Protein AF-A0A660SBX6-F1 (afdb_monomer_lite)

Organism: NCBI:txid2250710

Foldseek 3Di:
DDDDDDDDDDDDDPVPPDCVVVVVSVVPDDPVVVVVVVLVVQLVVCVVVVHDSPDDPVNVVVVVVVVVVD

Radius of gyration: 16.75 Å; chains: 1; bounding box: 29×37×50 Å

Secondary structure (DSSP, 8-state):
-------------GGG--THHHHHHHHHS-HHHHHHHHHHHHHHHHHHTT--TT--HHHHHHHHHHHH--

Sequence (70 aa):
MSKKILIMSRLTSLKNCDKMFDIEFWSKSGVEKKFIAAWKMTKEVDLIRGKNGTQSRLQRSFSLIRKRES

pLDDT: mean 78.67, std 13.86, range [47.41, 93.94]

Structure (mmCIF, N/CA/C/O backbone):
data_AF-A0A660SBX6-F1
#
_entry.id   AF-A0A660SBX6-F1
#
loop_
_atom_site.group_PDB
_atom_site.id
_atom_site.type_symbol
_atom_site.label_atom_id
_atom_site.label_alt_id
_atom_site.label_comp_id
_atom_site.label_asym_id
_atom_site.label_entity_id
_atom_site.label_seq_id
_atom_site.pdbx_PDB_ins_code
_atom_site.Cartn_x
_atom_site.Cartn_y
_atom_site.Cartn_z
_atom_site.occupancy
_atom_site.B_iso_or_equiv
_atom_site.auth_seq_id
_atom_site.auth_comp_id
_atom_site.auth_asym_id
_atom_site.auth_atom_id
_atom_site.pdbx_PDB_model_num
ATOM 1 N N . MET A 1 1 ? -4.059 25.368 -5.758 1.00 47.41 1 MET A N 1
ATOM 2 C CA . MET A 1 1 ? -4.897 24.670 -4.754 1.00 47.41 1 MET A CA 1
ATOM 3 C C . MET A 1 1 ? -4.001 23.803 -3.882 1.00 47.41 1 MET A C 1
ATOM 5 O O . MET A 1 1 ? -3.211 23.046 -4.429 1.00 47.41 1 MET A O 1
ATOM 9 N N . SER A 1 2 ? -4.068 23.942 -2.557 1.00 52.00 2 SER A N 1
ATOM 10 C CA . SER A 1 2 ? -3.216 23.176 -1.636 1.00 52.00 2 SER A CA 1
ATOM 11 C C . SER A 1 2 ? -3.611 21.690 -1.637 1.00 52.00 2 SER A C 1
ATOM 13 O O . SER A 1 2 ? -4.794 21.362 -1.517 1.00 52.00 2 SER A O 1
ATOM 15 N N . LYS A 1 3 ? -2.644 20.779 -1.824 1.00 61.69 3 LYS A N 1
ATOM 16 C CA . LYS A 1 3 ? -2.879 19.327 -1.912 1.00 61.69 3 LYS A CA 1
ATOM 17 C C . LYS A 1 3 ? -3.275 18.801 -0.528 1.00 61.69 3 LYS A C 1
ATOM 19 O O . LYS A 1 3 ? -2.419 18.564 0.317 1.00 61.69 3 LYS A O 1
ATOM 24 N N . LYS A 1 4 ? -4.577 18.625 -0.276 1.00 74.00 4 LYS A N 1
ATOM 25 C CA . LYS A 1 4 ? -5.085 18.164 1.027 1.00 74.00 4 LYS A CA 1
ATOM 26 C C . LYS A 1 4 ? -4.630 16.721 1.293 1.00 74.00 4 LYS A C 1
ATOM 28 O O . LYS A 1 4 ? -4.977 15.788 0.556 1.00 74.00 4 LYS A O 1
ATOM 33 N N . ILE A 1 5 ? -3.817 16.531 2.328 1.00 80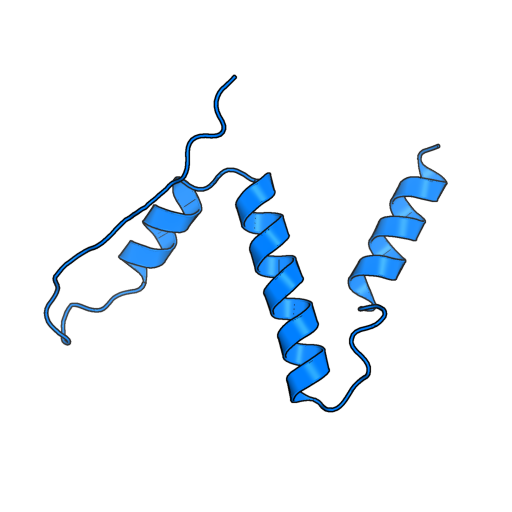.19 5 ILE A N 1
ATOM 34 C CA . ILE A 1 5 ? -3.387 15.209 2.801 1.00 80.19 5 ILE A CA 1
ATOM 35 C C . ILE A 1 5 ? -4.539 14.615 3.622 1.00 80.19 5 ILE A C 1
ATOM 37 O O . ILE A 1 5 ? -5.156 15.317 4.417 1.00 80.19 5 ILE A O 1
ATOM 41 N N . LEU A 1 6 ? -4.876 13.344 3.375 1.00 85.19 6 LEU A N 1
ATOM 42 C CA . LEU A 1 6 ? -5.900 12.628 4.140 1.00 85.19 6 LEU A CA 1
ATOM 43 C C . LEU A 1 6 ? -5.169 11.787 5.182 1.00 85.19 6 LEU A C 1
ATOM 45 O O . LEU A 1 6 ? -4.375 10.929 4.806 1.00 85.19 6 LEU A O 1
ATOM 49 N N . ILE A 1 7 ? -5.429 12.053 6.457 1.00 89.56 7 ILE A N 1
ATOM 50 C CA . ILE A 1 7 ? -4.902 11.290 7.588 1.00 89.56 7 ILE A CA 1
ATOM 51 C C . ILE A 1 7 ? -6.114 10.831 8.393 1.00 89.56 7 ILE A C 1
ATOM 53 O O . ILE A 1 7 ? -6.987 11.642 8.701 1.00 89.56 7 ILE A O 1
ATOM 57 N N . MET A 1 8 ? -6.192 9.535 8.682 1.00 91.75 8 MET A N 1
ATOM 58 C CA . MET A 1 8 ? -7.261 8.934 9.477 1.00 91.75 8 MET A CA 1
ATOM 59 C C . MET A 1 8 ? -6.648 7.987 10.503 1.00 91.75 8 MET A C 1
ATOM 61 O O . MET A 1 8 ? -5.693 7.275 10.198 1.00 91.75 8 MET A O 1
ATOM 65 N N . SER A 1 9 ? -7.211 7.970 11.705 1.00 92.50 9 SER A N 1
ATOM 66 C CA . SER A 1 9 ? -6.877 7.024 12.766 1.00 92.50 9 SER A CA 1
ATOM 67 C C . SER A 1 9 ? -8.155 6.615 13.496 1.00 92.50 9 SER A C 1
ATOM 69 O O . SER A 1 9 ? -9.117 7.382 13.567 1.00 92.50 9 SER A O 1
ATOM 71 N N . ARG A 1 10 ? -8.188 5.382 14.007 1.00 91.06 10 ARG A N 1
ATOM 72 C CA . ARG A 1 10 ? -9.312 4.843 14.778 1.00 91.06 10 ARG A CA 1
ATOM 73 C C . ARG A 1 10 ? -8.776 3.917 15.862 1.00 91.06 10 ARG A C 1
ATOM 75 O O . ARG A 1 10 ? -8.005 3.012 15.560 1.00 91.06 10 ARG A O 1
ATOM 82 N N . LEU A 1 11 ? -9.201 4.126 17.107 1.00 93.12 11 LEU A N 1
ATOM 83 C CA . LEU A 1 11 ? -8.97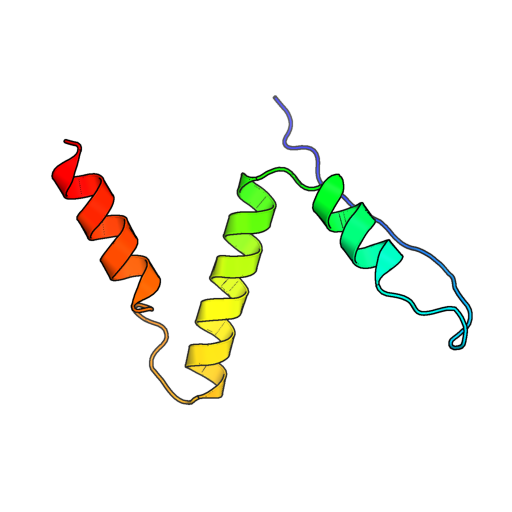1 3.178 18.196 1.00 93.12 11 LEU A CA 1
ATOM 84 C C . LEU A 1 11 ? -10.123 2.166 18.207 1.00 93.12 11 LEU A C 1
ATOM 86 O O . LEU A 1 11 ? -11.288 2.557 18.267 1.00 93.12 11 LEU A O 1
ATOM 90 N N . THR A 1 12 ? -9.811 0.876 18.113 1.00 90.62 12 THR A N 1
ATOM 91 C CA . THR A 1 12 ? -10.808 -0.202 18.127 1.00 90.62 12 THR A CA 1
ATOM 92 C C . THR A 1 12 ? -10.294 -1.397 18.925 1.00 90.62 12 THR A C 1
ATOM 94 O O . THR A 1 12 ? -9.089 -1.542 19.133 1.00 90.62 12 THR A O 1
ATOM 97 N N . SER A 1 13 ? -11.205 -2.251 19.392 1.00 91.31 13 SER A N 1
ATOM 98 C CA . SER A 1 13 ? -10.837 -3.533 19.994 1.00 91.31 13 SER A CA 1
ATOM 99 C C . SER A 1 13 ? -10.491 -4.541 18.895 1.00 91.31 13 SER A C 1
ATOM 101 O O . SER A 1 13 ? -11.000 -4.446 17.779 1.00 91.31 13 SER A O 1
ATOM 103 N N . LEU A 1 14 ? -9.667 -5.549 19.205 1.00 87.06 14 LEU A N 1
ATOM 104 C CA . LEU A 1 14 ? -9.270 -6.561 18.215 1.00 87.06 14 LEU A CA 1
ATOM 105 C C . LEU A 1 14 ? -10.481 -7.294 17.607 1.00 87.06 14 LEU A C 1
ATOM 107 O O . LEU A 1 14 ? -10.496 -7.581 16.416 1.00 87.06 14 LEU A O 1
ATOM 111 N N . LYS A 1 15 ? -11.525 -7.531 18.413 1.00 89.94 15 LYS A N 1
ATOM 112 C CA . LYS A 1 15 ? -12.785 -8.155 17.971 1.00 89.94 15 LYS A CA 1
ATOM 113 C C . LYS A 1 15 ? -13.550 -7.310 16.945 1.00 89.94 15 LYS A C 1
ATOM 115 O O . LYS A 1 15 ? -14.311 -7.861 16.163 1.00 89.94 15 LYS A O 1
ATOM 120 N N . ASN A 1 16 ? -13.321 -5.998 16.944 1.00 84.56 16 ASN A N 1
ATOM 121 C CA . ASN A 1 16 ? -13.971 -5.020 16.074 1.00 84.56 16 ASN A CA 1
ATOM 122 C C . ASN A 1 16 ? -12.993 -4.456 15.025 1.00 84.56 16 ASN A C 1
ATOM 124 O O . ASN A 1 16 ? -13.201 -3.356 14.507 1.00 84.56 16 ASN A O 1
ATOM 128 N N . CYS A 1 17 ? -11.889 -5.160 14.759 1.00 85.69 17 CYS A N 1
ATOM 129 C CA . CYS A 1 17 ? -10.964 -4.825 13.684 1.00 85.69 17 CYS A CA 1
ATOM 130 C C . CYS A 1 17 ? -11.516 -5.402 12.374 1.00 85.69 17 CYS A C 1
ATOM 132 O O . CYS A 1 17 ? -11.239 -6.545 12.011 1.00 85.69 17 CYS A O 1
ATOM 134 N N . ASP A 1 18 ? -12.375 -4.631 11.710 1.00 87.31 18 ASP A N 1
ATOM 135 C CA . ASP A 1 18 ? -12.984 -4.987 10.433 1.00 87.31 18 ASP A CA 1
ATOM 136 C C . ASP A 1 18 ? -12.377 -4.189 9.266 1.00 87.31 18 ASP A C 1
ATOM 138 O O . ASP A 1 18 ? -11.553 -3.290 9.435 1.00 87.31 18 ASP A O 1
ATOM 142 N N . LYS A 1 19 ? -12.808 -4.514 8.043 1.00 89.38 19 LYS A N 1
ATOM 143 C CA . LYS A 1 19 ? -12.372 -3.815 6.823 1.00 89.38 19 LYS A CA 1
ATOM 144 C C . LYS A 1 19 ? -13.056 -2.456 6.628 1.00 89.38 19 LYS A C 1
ATOM 146 O O . LYS A 1 19 ? -12.798 -1.795 5.623 1.00 89.38 19 LYS A O 1
ATOM 151 N N . MET A 1 20 ? -13.953 -2.035 7.528 1.00 91.88 20 MET A N 1
ATOM 152 C CA . MET A 1 20 ? -14.726 -0.803 7.332 1.00 91.88 20 MET A CA 1
ATOM 153 C C . MET A 1 20 ? -13.828 0.428 7.378 1.00 91.88 20 MET A C 1
ATOM 155 O O . MET A 1 20 ? -14.047 1.358 6.606 1.00 91.88 20 MET A O 1
ATOM 159 N N . PHE A 1 21 ? -12.786 0.414 8.216 1.00 92.12 21 PHE A N 1
ATOM 160 C CA . PHE A 1 21 ? -11.812 1.506 8.263 1.00 92.12 21 PHE A CA 1
ATOM 161 C C . PHE A 1 21 ? -11.102 1.692 6.915 1.00 92.12 21 PHE A C 1
ATOM 163 O O . PHE A 1 21 ? -11.046 2.808 6.396 1.00 92.12 21 PHE A O 1
ATOM 170 N N . ASP A 1 22 ? -10.625 0.599 6.311 1.00 90.94 22 ASP A N 1
ATOM 171 C CA . ASP A 1 22 ? -9.976 0.645 4.999 1.00 90.94 22 ASP A CA 1
ATOM 172 C C . ASP A 1 22 ? -10.947 1.119 3.917 1.00 90.94 22 ASP A C 1
ATOM 174 O O . ASP A 1 22 ? -10.607 1.978 3.104 1.00 90.94 22 ASP A O 1
ATOM 178 N N . ILE A 1 23 ? -12.176 0.594 3.912 1.00 92.56 23 ILE A N 1
ATOM 179 C CA . ILE A 1 23 ? -13.209 0.979 2.942 1.00 92.56 23 ILE A CA 1
ATOM 180 C C . ILE A 1 23 ? -13.522 2.473 3.046 1.00 92.56 23 ILE A C 1
ATOM 182 O O . ILE A 1 23 ? -13.593 3.151 2.021 1.00 92.56 23 ILE A O 1
ATOM 186 N N . GLU A 1 24 ? -13.668 3.009 4.257 1.00 93.94 24 GLU A N 1
ATOM 187 C CA . GLU A 1 24 ? -13.928 4.431 4.477 1.00 93.94 24 GLU A CA 1
ATOM 188 C C . GLU A 1 24 ? -12.745 5.296 4.026 1.00 93.94 24 GLU A C 1
ATOM 190 O O . GLU A 1 24 ? -12.927 6.277 3.294 1.00 93.94 24 GLU A O 1
ATOM 195 N N . PHE A 1 25 ? -11.525 4.912 4.411 1.00 93.56 25 PHE A N 1
ATOM 196 C CA . PHE A 1 25 ? -10.303 5.603 4.014 1.00 93.56 25 PHE A CA 1
ATOM 197 C C . PHE A 1 25 ? -10.15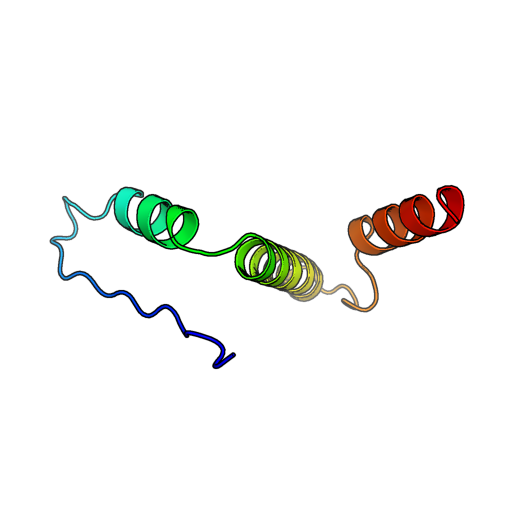6 5.645 2.491 1.00 93.56 25 PHE A C 1
ATOM 199 O O . PHE A 1 25 ? -9.893 6.703 1.906 1.00 93.56 25 PHE A O 1
ATOM 206 N N . TRP A 1 26 ? -10.368 4.511 1.821 1.00 93.12 26 TRP A N 1
ATOM 207 C CA . TRP A 1 26 ? -10.314 4.451 0.371 1.00 93.12 26 TRP A CA 1
ATOM 208 C C . TRP A 1 26 ? -11.474 5.215 -0.250 1.00 93.12 26 TRP A C 1
ATOM 210 O O . TRP A 1 26 ? -11.237 5.974 -1.177 1.00 93.12 26 TRP A O 1
ATOM 220 N N . SER A 1 27 ? -12.700 5.132 0.257 1.00 91.62 27 SER A N 1
ATOM 221 C CA . SER A 1 27 ? -13.827 5.918 -0.262 1.00 91.62 27 SER A CA 1
ATOM 222 C C . SER A 1 27 ? -13.518 7.424 -0.282 1.00 91.62 27 SER A C 1
ATOM 224 O O . SER A 1 27 ? -13.674 8.069 -1.319 1.00 91.62 27 SER A O 1
ATOM 226 N N . LYS A 1 28 ? -12.935 7.952 0.805 1.00 92.38 28 LYS A N 1
ATOM 227 C CA . LYS A 1 28 ? -12.498 9.357 0.927 1.00 92.38 28 LYS A CA 1
ATOM 228 C C . LYS A 1 28 ? -11.226 9.688 0.139 1.00 92.38 28 LYS A C 1
ATOM 230 O O . LYS A 1 28 ? -10.923 10.859 -0.097 1.00 92.38 28 LYS A O 1
ATOM 235 N N . SER A 1 29 ? -10.459 8.680 -0.268 1.00 90.00 29 SER A N 1
ATOM 236 C CA . SER A 1 29 ? -9.267 8.866 -1.088 1.00 90.00 29 SER A CA 1
ATOM 237 C C . SER A 1 29 ? -9.649 9.145 -2.543 1.00 90.00 29 SER A C 1
ATOM 239 O O . SER A 1 29 ? -10.365 8.376 -3.187 1.00 90.00 29 SER A O 1
ATOM 241 N N . GLY A 1 30 ? -9.123 10.241 -3.092 1.00 89.12 30 GLY A N 1
ATOM 242 C CA . GLY A 1 30 ? -9.267 10.554 -4.514 1.00 89.12 30 GLY A CA 1
ATOM 243 C C . GLY A 1 30 ? -8.665 9.467 -5.414 1.00 89.12 30 GLY A C 1
ATOM 244 O O . GLY A 1 30 ? -7.755 8.738 -5.006 1.00 89.12 30 GLY A O 1
ATOM 245 N N . VAL A 1 31 ? -9.154 9.385 -6.655 1.00 88.69 31 VAL A N 1
ATOM 246 C CA . VAL A 1 31 ? -8.756 8.366 -7.648 1.00 88.69 31 VAL A CA 1
ATOM 247 C C . VAL A 1 31 ? -7.238 8.327 -7.862 1.00 88.69 31 VAL A C 1
ATOM 249 O O . VAL A 1 31 ? -6.651 7.249 -7.876 1.00 88.69 31 VAL A O 1
ATOM 252 N N . GLU A 1 32 ? -6.582 9.489 -7.926 1.00 87.56 32 GLU A N 1
ATOM 253 C CA . GLU A 1 32 ? -5.122 9.593 -8.079 1.00 87.56 32 GLU A CA 1
ATOM 254 C C . GLU A 1 32 ? -4.368 8.870 -6.948 1.00 87.56 32 GLU A C 1
ATOM 256 O O . GLU A 1 32 ? -3.455 8.086 -7.200 1.00 87.56 32 GLU A O 1
ATOM 261 N N . LYS A 1 33 ? -4.782 9.073 -5.690 1.00 86.81 33 LYS A N 1
ATOM 262 C CA . LYS A 1 33 ? -4.130 8.456 -4.523 1.00 86.81 33 LYS A CA 1
ATOM 263 C C . LYS A 1 33 ? -4.329 6.941 -4.503 1.00 86.81 33 LYS A C 1
ATOM 265 O O . LYS A 1 33 ? -3.378 6.215 -4.220 1.00 86.81 33 LYS A O 1
ATOM 270 N N . LYS A 1 34 ? -5.535 6.470 -4.846 1.00 90.06 34 LYS A N 1
ATOM 271 C CA . LYS A 1 34 ? -5.839 5.037 -5.009 1.00 90.06 34 LYS A CA 1
ATOM 272 C C . LYS A 1 34 ? -4.920 4.397 -6.042 1.00 90.06 34 LYS A C 1
ATOM 274 O O . LYS A 1 34 ? -4.306 3.370 -5.770 1.00 90.06 34 LYS A O 1
ATOM 279 N N . PHE A 1 35 ? -4.796 5.035 -7.204 1.00 88.25 35 PHE A N 1
ATOM 280 C CA . PHE A 1 35 ? -3.962 4.541 -8.290 1.00 88.25 35 PHE A CA 1
ATOM 281 C C . PHE A 1 35 ? -2.483 4.483 -7.892 1.00 88.25 35 PHE A C 1
ATOM 283 O O . PHE A 1 35 ? -1.846 3.450 -8.075 1.00 88.25 35 PHE A O 1
ATOM 290 N N . ILE A 1 36 ? -1.944 5.548 -7.286 1.00 88.38 36 ILE A N 1
ATOM 291 C CA . ILE A 1 36 ? -0.552 5.587 -6.810 1.00 88.38 36 ILE A CA 1
ATOM 292 C C . ILE A 1 36 ? -0.281 4.467 -5.797 1.00 88.38 36 ILE A C 1
ATOM 294 O O . ILE A 1 36 ? 0.758 3.810 -5.875 1.00 88.38 36 ILE A O 1
ATOM 298 N N . ALA A 1 37 ? -1.203 4.229 -4.863 1.00 89.19 37 ALA A N 1
ATOM 299 C CA . ALA A 1 37 ? -1.049 3.179 -3.864 1.00 89.19 37 ALA A CA 1
ATOM 300 C C . ALA A 1 37 ? -1.071 1.776 -4.487 1.00 89.19 37 ALA A C 1
ATOM 302 O O . ALA A 1 37 ? -0.145 0.999 -4.260 1.00 89.19 37 ALA A O 1
ATOM 303 N N . ALA A 1 38 ? -2.059 1.479 -5.339 1.00 88.50 38 ALA A N 1
ATOM 304 C CA . ALA A 1 38 ? -2.131 0.208 -6.064 1.00 88.50 38 ALA A CA 1
ATOM 305 C C . ALA A 1 38 ? -0.881 -0.025 -6.933 1.00 88.50 38 ALA A C 1
ATOM 307 O O . ALA A 1 38 ? -0.343 -1.134 -7.019 1.00 88.50 38 ALA A O 1
ATOM 308 N N . TRP A 1 39 ? -0.375 1.048 -7.539 1.00 85.94 39 TRP A N 1
ATOM 309 C CA . TRP A 1 39 ? 0.844 1.026 -8.327 1.00 85.94 39 TRP A CA 1
ATOM 310 C C . TRP A 1 39 ? 2.080 0.683 -7.485 1.00 85.94 39 TRP A C 1
ATOM 312 O O . TRP A 1 39 ? 2.875 -0.180 -7.865 1.00 85.94 39 TRP A O 1
ATOM 322 N N . LYS A 1 40 ? 2.226 1.321 -6.319 1.00 87.19 40 LYS A N 1
ATOM 323 C CA . LYS A 1 40 ? 3.309 1.033 -5.373 1.00 87.19 40 LYS A CA 1
ATOM 324 C C . LYS A 1 40 ? 3.255 -0.420 -4.894 1.00 87.19 40 LYS A C 1
ATOM 326 O O . LYS A 1 40 ? 4.266 -1.108 -4.990 1.00 87.19 40 LYS A O 1
ATOM 331 N N . MET A 1 41 ? 2.074 -0.906 -4.508 1.00 86.56 41 MET A N 1
ATOM 332 C CA . MET A 1 41 ? 1.861 -2.298 -4.092 1.00 86.56 41 MET A CA 1
ATOM 333 C C . MET A 1 41 ? 2.274 -3.299 -5.178 1.00 86.56 41 MET A C 1
ATOM 335 O O . MET A 1 41 ? 2.918 -4.303 -4.895 1.00 86.56 41 MET A O 1
ATOM 339 N N . THR A 1 42 ? 1.967 -3.009 -6.445 1.00 84.94 42 THR A N 1
ATOM 340 C CA . THR A 1 42 ? 2.359 -3.877 -7.568 1.00 84.94 42 THR A CA 1
ATOM 341 C C . THR A 1 42 ? 3.882 -3.980 -7.697 1.00 84.94 42 THR A C 1
ATOM 343 O O . THR A 1 42 ? 4.413 -5.074 -7.878 1.00 84.94 42 THR A O 1
ATOM 346 N N . LYS A 1 43 ? 4.598 -2.855 -7.568 1.00 84.12 43 LYS A N 1
ATOM 347 C CA . LYS A 1 43 ? 6.069 -2.841 -7.585 1.00 84.12 43 LYS A CA 1
ATOM 348 C C . LYS A 1 43 ? 6.671 -3.578 -6.392 1.00 84.12 43 LYS A C 1
ATOM 350 O O . LYS A 1 43 ? 7.648 -4.299 -6.561 1.00 84.12 43 LYS A O 1
ATOM 355 N N . GLU A 1 44 ? 6.098 -3.402 -5.205 1.00 83.19 44 GLU A N 1
ATOM 356 C CA . GLU A 1 44 ? 6.539 -4.092 -3.988 1.00 83.19 44 GLU A CA 1
ATOM 357 C C . GLU A 1 44 ? 6.405 -5.611 -4.130 1.00 83.19 44 GLU A C 1
ATOM 359 O O . GLU A 1 44 ? 7.334 -6.336 -3.790 1.00 83.19 44 GLU A O 1
ATOM 364 N N . VAL A 1 45 ? 5.312 -6.105 -4.720 1.00 84.38 45 VAL A N 1
ATOM 365 C CA . VAL A 1 45 ? 5.141 -7.540 -5.004 1.00 84.38 45 VAL A CA 1
ATOM 366 C C . VAL A 1 45 ? 6.214 -8.067 -5.959 1.00 84.38 45 VAL A C 1
ATOM 368 O O . VAL A 1 45 ? 6.732 -9.163 -5.744 1.00 84.38 45 VAL A O 1
ATOM 371 N N . ASP A 1 46 ? 6.565 -7.314 -7.004 1.00 81.62 46 ASP A N 1
ATOM 372 C CA . ASP A 1 46 ? 7.642 -7.706 -7.920 1.00 81.62 46 ASP A CA 1
ATOM 373 C C . ASP A 1 46 ? 9.002 -7.766 -7.199 1.00 81.62 46 ASP A C 1
ATOM 375 O O . ASP A 1 46 ? 9.750 -8.725 -7.400 1.00 81.62 46 ASP A O 1
ATOM 379 N N . LEU A 1 47 ? 9.282 -6.811 -6.302 1.00 81.44 47 LEU A N 1
ATOM 380 C CA . LEU A 1 47 ? 10.493 -6.801 -5.473 1.00 81.44 47 LEU A CA 1
ATOM 381 C C . LEU A 1 47 ? 10.545 -7.983 -4.495 1.00 81.44 47 LEU A C 1
ATOM 383 O O . LEU A 1 47 ? 11.563 -8.666 -4.427 1.00 81.44 47 LEU A O 1
ATOM 387 N N . ILE A 1 48 ? 9.448 -8.275 -3.786 1.00 82.56 48 ILE A N 1
ATOM 388 C CA . ILE A 1 48 ? 9.344 -9.427 -2.868 1.00 82.56 48 ILE A CA 1
ATOM 389 C C . ILE A 1 48 ? 9.608 -10.742 -3.615 1.00 82.56 48 ILE A C 1
ATOM 391 O O . ILE A 1 48 ? 10.189 -11.674 -3.068 1.00 82.56 48 ILE A O 1
ATOM 395 N N . ARG A 1 49 ? 9.219 -10.814 -4.892 1.00 83.62 49 ARG A N 1
AT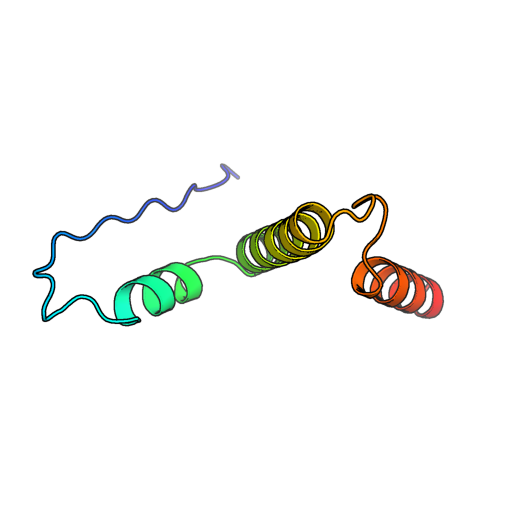OM 396 C CA . ARG A 1 49 ? 9.437 -11.976 -5.766 1.00 83.62 49 ARG A CA 1
ATOM 397 C C . ARG A 1 49 ? 10.839 -12.032 -6.386 1.00 83.62 49 ARG A C 1
ATOM 399 O O . ARG A 1 49 ? 11.052 -12.835 -7.293 1.00 83.62 49 ARG A O 1
ATOM 406 N N . GLY A 1 50 ? 11.770 -11.183 -5.948 1.00 79.50 50 GLY A N 1
ATOM 407 C CA . GLY A 1 50 ? 13.149 -11.147 -6.440 1.00 79.50 50 GLY A CA 1
ATOM 408 C C . GLY A 1 50 ? 13.285 -10.653 -7.882 1.00 79.50 50 GLY A C 1
ATOM 409 O O . GLY A 1 50 ? 14.306 -10.893 -8.521 1.00 79.50 50 GLY A O 1
ATOM 410 N N . LYS A 1 51 ? 12.258 -9.991 -8.432 1.00 75.25 51 LYS A N 1
ATOM 411 C CA . LYS A 1 51 ? 12.307 -9.421 -9.780 1.00 75.25 51 LYS A CA 1
ATOM 412 C C . LYS A 1 51 ? 12.788 -7.980 -9.713 1.00 75.25 51 LYS A C 1
ATOM 414 O O . LYS A 1 51 ? 12.422 -7.222 -8.817 1.00 75.25 51 LYS A O 1
ATOM 419 N N . ASN A 1 52 ? 13.539 -7.567 -10.730 1.00 66.56 52 ASN A N 1
ATOM 420 C CA . ASN A 1 52 ? 13.842 -6.157 -10.931 1.00 66.56 52 ASN A CA 1
ATOM 421 C C . ASN A 1 52 ? 12.523 -5.430 -11.240 1.00 66.56 52 ASN A C 1
ATOM 423 O O . ASN A 1 52 ? 11.948 -5.601 -12.314 1.00 66.56 52 ASN A O 1
ATOM 427 N N . GLY A 1 53 ? 12.022 -4.641 -10.284 1.00 60.47 53 GLY A N 1
ATOM 428 C CA . GLY A 1 53 ? 10.775 -3.860 -10.360 1.00 60.47 53 GLY A CA 1
ATOM 429 C C . GLY A 1 53 ? 10.800 -2.713 -11.384 1.00 60.47 53 GLY A C 1
ATOM 430 O O . GLY A 1 53 ? 10.127 -1.695 -11.206 1.00 60.47 53 GLY A O 1
ATOM 431 N N . THR A 1 54 ? 11.603 -2.849 -12.442 1.00 63.00 54 THR A N 1
ATOM 432 C CA . THR A 1 54 ? 11.851 -1.849 -13.479 1.00 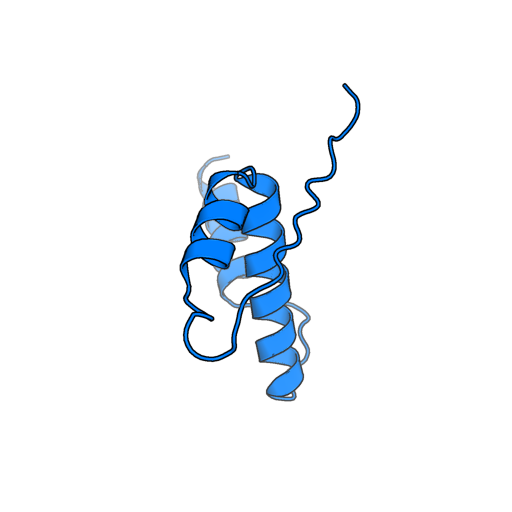63.00 54 THR A CA 1
ATOM 433 C C . THR A 1 54 ? 10.660 -1.651 -14.404 1.00 63.00 54 THR A C 1
ATOM 435 O O . THR A 1 54 ? 10.540 -0.553 -14.933 1.00 63.00 54 THR A O 1
ATOM 438 N N . GLN A 1 55 ? 9.758 -2.634 -14.566 1.00 59.12 55 GLN A N 1
ATOM 439 C CA . GLN A 1 55 ? 8.475 -2.456 -15.265 1.00 59.12 55 GLN A CA 1
ATOM 440 C C . GLN A 1 55 ? 7.503 -3.625 -15.034 1.00 59.12 55 GLN A C 1
ATOM 442 O O . GLN A 1 55 ? 7.704 -4.724 -15.555 1.00 59.12 55 GLN A O 1
ATOM 447 N N . SER A 1 56 ? 6.394 -3.372 -14.336 1.00 60.41 56 SER A N 1
ATOM 448 C CA . SER A 1 56 ? 5.292 -4.343 -14.260 1.00 60.41 56 SER A CA 1
ATOM 449 C C . SER A 1 56 ? 4.567 -4.441 -15.614 1.00 60.41 56 SER A C 1
ATOM 451 O O . SER A 1 56 ? 4.460 -3.462 -16.359 1.00 60.41 56 SER A O 1
ATOM 453 N N . ARG A 1 57 ? 4.028 -5.623 -15.955 1.00 63.19 57 ARG A N 1
ATOM 454 C CA . ARG A 1 57 ? 3.249 -5.856 -17.197 1.00 63.19 57 ARG A CA 1
ATOM 455 C C . ARG A 1 57 ? 2.075 -4.878 -17.343 1.00 63.19 57 ARG A C 1
ATOM 457 O O . ARG A 1 57 ? 1.721 -4.506 -18.463 1.00 63.19 57 ARG A O 1
ATOM 464 N N . LEU A 1 58 ? 1.514 -4.426 -16.221 1.00 62.78 58 LEU A N 1
ATOM 465 C CA . LEU A 1 58 ? 0.440 -3.435 -16.179 1.00 62.78 58 LEU A CA 1
ATOM 466 C C . LEU A 1 58 ? 0.897 -2.084 -16.757 1.00 62.78 58 LEU A C 1
ATOM 468 O O . LEU A 1 58 ? 0.194 -1.485 -17.563 1.00 62.78 58 LEU A O 1
ATOM 472 N N . GLN A 1 59 ? 2.117 -1.653 -16.424 1.00 61.88 59 GLN A N 1
ATOM 473 C CA . GLN A 1 59 ? 2.735 -0.429 -16.945 1.00 61.88 59 GLN A CA 1
ATOM 474 C C . GLN A 1 59 ? 2.873 -0.468 -18.464 1.00 61.88 59 GLN A C 1
ATOM 476 O O . GLN A 1 59 ? 2.541 0.495 -19.147 1.00 61.88 59 GLN A O 1
ATOM 481 N N . ARG A 1 60 ? 3.333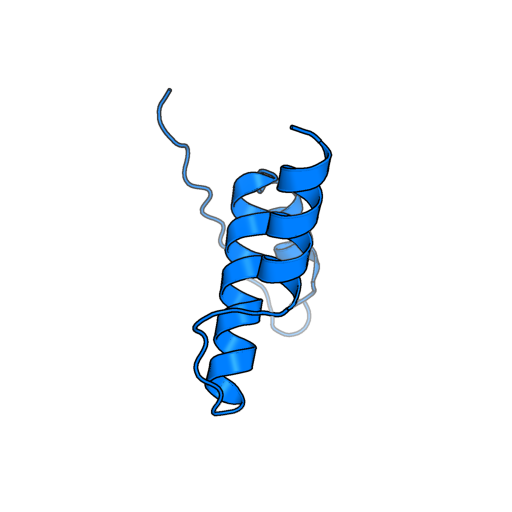 -1.606 -18.999 1.00 59.97 60 ARG A N 1
ATOM 482 C CA . ARG A 1 60 ? 3.458 -1.799 -20.449 1.00 59.97 60 ARG A CA 1
ATOM 483 C C . ARG A 1 60 ? 2.096 -1.722 -21.130 1.00 59.97 60 ARG A C 1
ATOM 485 O O . ARG A 1 60 ? 1.973 -1.070 -22.157 1.00 59.97 60 ARG A O 1
ATOM 492 N N . SER A 1 61 ? 1.079 -2.331 -20.526 1.00 60.81 61 SER A N 1
ATOM 493 C CA . SER A 1 61 ? -0.282 -2.345 -21.069 1.00 60.81 61 SER A CA 1
ATOM 494 C C . SER A 1 61 ? -0.904 -0.942 -21.088 1.00 60.81 61 SER A C 1
ATOM 496 O O . SER A 1 61 ? -1.414 -0.522 -22.120 1.00 60.81 61 SER A O 1
ATOM 498 N N . PHE A 1 62 ? -0.777 -0.169 -20.004 1.00 60.34 62 PHE A N 1
ATOM 499 C CA . PHE A 1 62 ? -1.249 1.223 -19.960 1.00 60.34 62 PHE A CA 1
ATOM 500 C C . PHE A 1 62 ? -0.509 2.137 -20.943 1.00 60.34 62 PHE A C 1
ATOM 502 O O . PHE A 1 62 ? -1.145 2.921 -21.647 1.00 60.34 62 PHE A O 1
ATOM 509 N N . SER A 1 63 ? 0.820 2.026 -21.033 1.00 59.50 63 SER A N 1
ATOM 510 C CA . SER A 1 63 ? 1.605 2.804 -22.001 1.00 59.50 63 SER A CA 1
ATOM 511 C C . SER A 1 63 ? 1.206 2.500 -23.447 1.00 59.50 63 SER A C 1
ATOM 513 O O . SER A 1 63 ? 1.199 3.402 -24.282 1.00 59.50 63 SER A O 1
ATOM 515 N N . LEU A 1 64 ? 0.853 1.246 -23.748 1.00 59.75 64 LEU A N 1
ATOM 516 C CA . LEU A 1 64 ? 0.380 0.841 -25.072 1.00 59.75 64 LEU A CA 1
ATOM 517 C C . LEU A 1 64 ? -1.026 1.370 -25.382 1.00 59.75 64 LEU A C 1
ATOM 519 O O . LEU A 1 64 ? -1.255 1.799 -26.509 1.00 59.75 64 LEU A O 1
ATOM 523 N N . ILE A 1 65 ? -1.938 1.390 -24.403 1.00 64.12 65 ILE A N 1
ATOM 524 C CA . ILE A 1 65 ? -3.279 1.978 -24.567 1.00 64.12 65 ILE A CA 1
ATOM 525 C C . ILE A 1 65 ? -3.161 3.473 -24.878 1.00 64.12 65 ILE A C 1
ATOM 527 O O . ILE A 1 65 ? -3.684 3.927 -25.890 1.00 64.12 65 ILE A O 1
ATOM 531 N N . ARG A 1 66 ? -2.374 4.222 -24.093 1.00 59.81 66 ARG A N 1
ATOM 532 C CA . ARG A 1 66 ? -2.211 5.671 -24.302 1.00 59.81 66 ARG A CA 1
ATOM 533 C C . ARG A 1 66 ? -1.628 6.016 -25.675 1.00 59.81 66 ARG A C 1
ATOM 535 O O . ARG A 1 66 ? -1.982 7.038 -26.244 1.00 59.81 66 ARG A O 1
ATOM 542 N N . LYS A 1 67 ? -0.748 5.164 -26.214 1.00 58.53 67 LYS A N 1
ATOM 543 C CA . LYS A 1 67 ? -0.140 5.346 -27.542 1.00 58.53 67 LYS A CA 1
ATOM 544 C C . LYS A 1 67 ? -1.106 5.052 -28.700 1.00 58.53 67 LYS A C 1
ATOM 546 O O . LYS A 1 67 ? -0.838 5.487 -29.808 1.00 58.53 67 LYS A O 1
ATOM 551 N N . ARG A 1 68 ? -2.189 4.301 -28.471 1.00 57.19 68 ARG A N 1
ATOM 552 C CA . ARG A 1 68 ? -3.227 4.018 -29.481 1.00 57.19 68 ARG A CA 1
ATOM 553 C C . ARG A 1 68 ? -4.305 5.098 -29.573 1.00 57.19 68 ARG A C 1
ATOM 555 O O . ARG A 1 68 ? -4.980 5.159 -30.589 1.00 57.19 68 ARG A O 1
ATOM 562 N N . GLU A 1 69 ? -4.481 5.890 -28.521 1.00 56.47 69 GLU A N 1
ATOM 563 C CA . GLU A 1 69 ? -5.479 6.970 -28.453 1.00 56.47 69 GLU A CA 1
ATOM 564 C C . GLU A 1 69 ? -4.911 8.350 -28.842 1.00 56.47 69 GLU A C 1
ATOM 566 O O . GLU A 1 69 ? -5.642 9.336 -28.808 1.00 56.47 69 GLU A O 1
ATOM 571 N N . SER A 1 70 ? -3.615 8.427 -29.180 1.00 50.00 70 SER A N 1
ATOM 572 C CA . SER A 1 70 ? -2.936 9.627 -29.711 1.00 50.00 70 SER A CA 1
ATOM 573 C C . SER A 1 70 ? -2.779 9.520 -31.222 1.00 50.00 70 SER A C 1
ATOM 575 O O . SER A 1 70 ? -2.883 10.569 -31.888 1.00 50.00 70 SER A O 1
#